Protein AF-A0A1Y3MLI5-F1 (afdb_monomer)

Secondary structure (DSSP, 8-state):
----TT--GGG--HHHHHHHHTT-TT--TTTEEEEE-TTS-EEEEEEESSPPPHHHHHHHHT-TT-SEEEEES----GGGSPTTPPPPTT--EEEEESS--SS--HHHHT--SEEE-TTBS--HHHHHHHTT-BTB--S-EE--B-TTTTTT--

Solvent-accessible surface area (backbone atoms only — not comparable to full-atom values): 8532 Å² total; per-residue (Å²): 134,76,81,57,97,80,74,62,74,68,73,52,54,44,51,61,53,48,32,52,75,71,68,40,76,87,52,51,69,84,32,48,38,66,42,58,49,99,67,40,46,44,26,34,41,37,41,33,71,49,82,52,50,33,72,54,47,48,58,58,42,64,39,66,56,27,32,35,43,38,40,31,42,20,66,36,36,62,80,27,55,56,84,89,69,68,67,32,88,51,40,46,38,42,36,47,28,49,30,49,27,54,63,77,63,71,67,67,38,70,27,63,30,32,36,33,44,31,31,22,54,47,44,70,70,54,38,52,51,61,74,68,41,97,71,53,56,34,81,42,71,43,64,44,67,42,78,70,72,68,72,77,76,124

Radius of gyration: 16.88 Å; Cα contacts (8 Å, |Δi|>4): 280; chains: 1; bounding box: 62×26×42 Å

Mean predicted aligned error: 7.71 Å

Structure (mmCIF, N/CA/C/O backbone):
data_AF-A0A1Y3MLI5-F1
#
_entry.id   AF-A0A1Y3MLI5-F1
#
loop_
_atom_site.group_PDB
_atom_site.id
_atom_site.type_symbol
_atom_site.label_atom_id
_atom_site.label_alt_id
_atom_site.label_comp_id
_atom_site.label_asym_id
_atom_site.label_entity_id
_atom_site.label_seq_id
_atom_site.pdbx_PDB_ins_code
_atom_site.Cartn_x
_atom_site.Cartn_y
_atom_site.Cartn_z
_atom_site.occupancy
_atom_site.B_iso_or_equiv
_atom_site.auth_seq_id
_atom_site.auth_comp_id
_atom_site.auth_asym_id
_atom_site.auth_atom_id
_atom_site.pdbx_PDB_model_num
ATOM 1 N N . ASN A 1 1 ? 16.234 -9.564 -12.451 1.00 46.91 1 ASN A N 1
ATOM 2 C CA . ASN A 1 1 ? 17.689 -9.487 -12.235 1.00 46.91 1 ASN A CA 1
ATOM 3 C C . ASN A 1 1 ? 18.151 -8.194 -12.883 1.00 46.91 1 ASN A C 1
ATOM 5 O O . ASN A 1 1 ? 18.187 -8.140 -14.101 1.00 46.91 1 ASN A O 1
ATOM 9 N N . CYS A 1 2 ? 18.348 -7.149 -12.079 1.00 57.22 2 CYS A N 1
ATOM 10 C CA . CYS A 1 2 ? 18.910 -5.859 -12.505 1.00 57.22 2 CYS A CA 1
ATOM 11 C C . CYS A 1 2 ? 20.445 -5.860 -12.444 1.00 57.22 2 CYS A C 1
ATOM 13 O O . CYS A 1 2 ? 21.074 -4.829 -12.652 1.00 57.22 2 CYS A O 1
ATOM 15 N N . ASP A 1 3 ? 21.048 -7.018 -12.168 1.00 46.62 3 ASP A N 1
ATOM 16 C CA . ASP A 1 3 ? 22.489 -7.212 -12.224 1.00 46.62 3 ASP A CA 1
ATOM 17 C C . ASP A 1 3 ? 22.912 -7.457 -13.678 1.00 46.62 3 ASP A C 1
ATOM 19 O O . ASP A 1 3 ? 23.238 -8.571 -14.095 1.00 46.62 3 ASP A O 1
ATOM 23 N N . GLY A 1 4 ? 22.857 -6.391 -14.477 1.00 46.59 4 GLY A N 1
ATOM 24 C CA . GLY A 1 4 ? 23.711 -6.262 -15.647 1.00 46.59 4 GLY A CA 1
ATOM 25 C C . GLY A 1 4 ? 25.140 -6.018 -15.163 1.00 46.59 4 GLY A C 1
ATOM 26 O O . GLY A 1 4 ? 25.394 -5.105 -14.383 1.00 46.59 4 GLY A O 1
ATOM 27 N N . ASN A 1 5 ? 26.080 -6.848 -15.610 1.00 47.16 5 ASN A N 1
ATOM 28 C CA . ASN A 1 5 ? 27.506 -6.808 -15.257 1.00 47.16 5 ASN A CA 1
ATOM 29 C C . ASN A 1 5 ? 28.257 -5.533 -15.727 1.00 47.16 5 ASN A C 1
ATOM 31 O O . ASN A 1 5 ? 29.484 -5.551 -15.793 1.00 47.16 5 ASN A O 1
ATOM 35 N N . ASP A 1 6 ? 27.565 -4.444 -16.077 1.00 53.44 6 ASP A N 1
ATOM 36 C CA . ASP A 1 6 ? 28.169 -3.197 -16.572 1.00 53.44 6 ASP A CA 1
ATOM 37 C C . ASP A 1 6 ? 28.094 -2.014 -15.587 1.00 53.44 6 ASP A C 1
ATOM 39 O O . ASP A 1 6 ? 28.662 -0.955 -15.851 1.00 53.44 6 ASP A O 1
ATOM 43 N N . GLY A 1 7 ? 27.456 -2.192 -14.426 1.00 46.84 7 GLY A N 1
ATOM 44 C CA . GLY A 1 7 ? 27.391 -1.160 -13.393 1.00 46.84 7 GLY A CA 1
ATOM 45 C C . GLY A 1 7 ? 26.337 -0.067 -13.610 1.00 46.84 7 GLY A C 1
ATOM 46 O O . GLY A 1 7 ? 26.270 0.845 -12.780 1.00 46.84 7 GLY A O 1
ATOM 47 N N . SER A 1 8 ? 25.466 -0.143 -14.622 1.00 48.09 8 SER A N 1
ATOM 48 C CA . SER A 1 8 ? 24.336 0.785 -14.751 1.00 48.09 8 SER A CA 1
ATOM 49 C C . SER A 1 8 ? 23.109 0.290 -13.971 1.00 48.09 8 SER A C 1
ATOM 51 O O . SER A 1 8 ? 22.161 -0.264 -14.523 1.00 48.09 8 SER A O 1
ATOM 53 N N . LYS A 1 9 ? 23.057 0.563 -12.660 1.00 51.47 9 LYS A N 1
ATOM 54 C CA . LYS A 1 9 ? 21.775 0.541 -11.917 1.00 51.47 9 LYS A C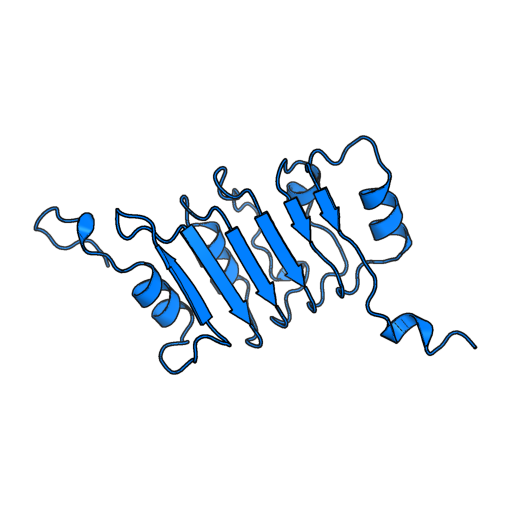A 1
ATOM 55 C C . LYS A 1 9 ? 20.753 1.565 -12.463 1.00 51.47 9 LYS A C 1
ATOM 57 O O . LYS A 1 9 ? 19.597 1.514 -12.061 1.00 51.47 9 LYS A O 1
ATOM 62 N N . SER A 1 10 ? 21.175 2.482 -13.346 1.00 52.38 10 SER A N 1
ATOM 63 C CA . SER A 1 10 ? 20.398 3.618 -13.872 1.00 52.38 10 SER A CA 1
ATOM 64 C C . SER A 1 10 ? 19.296 3.264 -14.875 1.00 52.38 10 SER A C 1
ATOM 66 O O . SER A 1 10 ? 18.444 4.109 -15.144 1.00 52.38 10 SER A O 1
ATOM 68 N N . ASP A 1 11 ? 19.294 2.042 -15.411 1.00 61.03 11 ASP A N 1
ATOM 69 C CA . ASP A 1 11 ? 18.420 1.668 -16.535 1.00 61.03 11 ASP A CA 1
ATOM 70 C C . ASP A 1 11 ? 17.303 0.690 -16.133 1.00 61.03 11 ASP A C 1
ATOM 72 O O . ASP A 1 11 ? 16.536 0.216 -16.974 1.00 61.03 11 ASP A O 1
ATOM 76 N N . CYS A 1 12 ? 17.171 0.382 -14.840 1.00 71.69 12 CYS A N 1
ATOM 77 C CA . CYS A 1 12 ? 16.093 -0.475 -14.367 1.00 71.69 12 CYS A CA 1
ATOM 78 C C . CYS A 1 12 ? 14.768 0.279 -14.323 1.00 71.69 12 CYS A C 1
ATOM 80 O O . CYS A 1 12 ? 14.518 1.088 -13.433 1.00 71.69 12 CYS A O 1
ATOM 82 N N . ASP A 1 13 ? 13.880 -0.051 -15.258 1.00 83.56 13 ASP A N 1
ATOM 83 C CA . ASP A 1 13 ? 12.489 0.370 -15.192 1.00 83.56 13 ASP A CA 1
ATOM 84 C C . ASP A 1 13 ? 11.752 -0.427 -14.103 1.00 83.56 13 ASP A C 1
ATOM 86 O O . ASP A 1 13 ? 11.147 -1.475 -14.355 1.00 83.56 13 ASP A O 1
ATOM 90 N N . PHE A 1 14 ? 11.806 0.075 -12.868 1.00 86.56 14 PHE A N 1
ATOM 91 C CA . PHE A 1 14 ? 11.126 -0.542 -11.728 1.00 86.56 14 PHE A CA 1
ATOM 92 C C . PHE A 1 14 ? 9.608 -0.629 -11.916 1.00 86.56 14 PHE A C 1
ATOM 94 O O . PHE A 1 14 ? 8.999 -1.554 -11.377 1.00 86.56 14 PHE A O 1
ATOM 101 N N . CYS A 1 15 ? 8.994 0.244 -12.725 1.00 92.38 15 CYS A N 1
ATOM 102 C CA . CYS A 1 15 ? 7.578 0.112 -13.065 1.00 92.38 15 CYS A CA 1
ATOM 103 C C . CYS A 1 15 ? 7.325 -1.118 -13.931 1.00 92.38 15 CYS A C 1
ATOM 105 O O . CYS A 1 15 ? 6.426 -1.898 -13.624 1.00 92.38 15 CYS A O 1
ATOM 107 N N . ALA A 1 16 ? 8.126 -1.326 -14.980 1.00 90.50 16 ALA A N 1
ATOM 108 C CA . ALA A 1 16 ? 7.993 -2.498 -15.844 1.00 90.50 16 ALA A CA 1
ATOM 109 C C . ALA A 1 16 ? 8.247 -3.801 -15.068 1.00 90.50 16 ALA A C 1
ATOM 111 O O . ALA A 1 16 ? 7.472 -4.749 -15.183 1.00 90.50 16 ALA A O 1
ATOM 112 N N . ILE A 1 17 ? 9.281 -3.821 -14.220 1.00 90.62 17 ILE A N 1
ATOM 113 C CA . ILE A 1 17 ? 9.607 -4.975 -13.369 1.00 90.62 17 ILE A CA 1
ATOM 114 C C . ILE A 1 17 ? 8.470 -5.263 -12.384 1.00 90.62 17 ILE A C 1
ATOM 116 O O . ILE A 1 17 ? 8.082 -6.417 -12.216 1.00 90.62 17 ILE A O 1
ATOM 120 N N . THR A 1 18 ? 7.916 -4.229 -11.746 1.00 93.31 18 THR A N 1
ATOM 121 C CA . THR A 1 18 ? 6.792 -4.382 -10.811 1.00 93.31 18 THR A CA 1
ATOM 122 C C . THR A 1 18 ? 5.551 -4.895 -11.538 1.00 93.31 18 THR A C 1
ATOM 124 O O . THR A 1 18 ? 4.909 -5.835 -11.070 1.00 93.31 18 THR A O 1
ATOM 127 N N . LYS A 1 19 ? 5.237 -4.335 -12.712 1.00 95.31 19 LYS A N 1
ATOM 128 C CA . LYS A 1 19 ? 4.096 -4.752 -13.537 1.00 95.31 19 LYS A CA 1
ATOM 129 C C . LYS A 1 19 ? 4.205 -6.226 -13.938 1.00 95.31 19 LYS A C 1
ATOM 131 O O . LYS A 1 19 ? 3.222 -6.955 -13.829 1.00 95.31 19 LYS A O 1
ATOM 136 N N . ASP A 1 20 ? 5.401 -6.678 -14.310 1.00 94.88 20 ASP A N 1
ATOM 137 C CA . ASP A 1 20 ? 5.689 -8.079 -14.632 1.00 94.88 20 ASP A CA 1
ATOM 138 C C . ASP A 1 20 ? 5.598 -9.002 -13.407 1.00 94.88 20 ASP A C 1
ATOM 140 O O . ASP A 1 20 ? 4.922 -10.032 -13.441 1.00 94.88 20 ASP A O 1
ATOM 144 N N . TYR A 1 21 ? 6.193 -8.601 -12.279 1.00 95.00 21 TYR A N 1
ATOM 145 C CA . TYR A 1 21 ? 6.140 -9.365 -11.029 1.00 95.00 21 TYR A CA 1
ATOM 146 C C . TYR A 1 21 ? 4.698 -9.621 -10.571 1.00 95.00 21 TYR A C 1
ATOM 148 O O . TYR A 1 21 ? 4.364 -10.714 -10.100 1.00 95.00 21 TYR A O 1
ATOM 156 N N . LEU A 1 22 ? 3.842 -8.609 -10.722 1.00 96.12 22 LEU A N 1
ATOM 157 C CA . LEU A 1 22 ? 2.421 -8.671 -10.392 1.00 96.12 22 LEU A CA 1
ATOM 158 C C . LEU A 1 22 ? 1.576 -9.356 -11.476 1.00 96.12 22 LEU A C 1
ATOM 160 O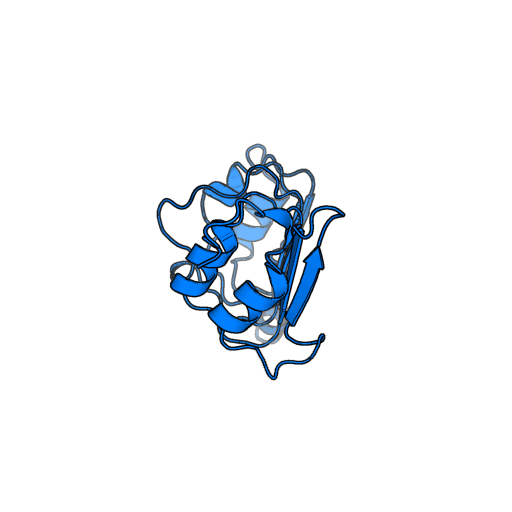 O . LEU A 1 22 ? 0.393 -9.589 -11.242 1.00 96.12 22 LEU A O 1
ATOM 164 N N . LYS A 1 23 ? 2.172 -9.727 -12.618 1.00 96.44 23 LYS A N 1
ATOM 165 C CA . LYS A 1 23 ? 1.499 -10.320 -13.785 1.00 96.44 23 LYS A CA 1
ATOM 166 C C . LYS A 1 23 ? 0.408 -9.414 -14.362 1.00 96.44 23 LYS A C 1
ATOM 168 O O . LYS A 1 23 ? -0.680 -9.871 -14.702 1.00 96.44 23 LYS A O 1
ATOM 173 N N . LEU A 1 24 ? 0.707 -8.123 -14.451 1.00 96.50 24 LEU A N 1
ATOM 174 C CA . LEU A 1 24 ? -0.202 -7.074 -14.913 1.00 96.50 24 LEU A CA 1
ATOM 175 C C . LEU A 1 24 ? 0.237 -6.486 -16.260 1.00 96.50 24 LEU A C 1
ATOM 177 O O . LEU A 1 24 ? -0.135 -5.363 -16.570 1.00 96.50 24 LEU A O 1
ATOM 181 N N . ASN A 1 25 ? 1.042 -7.189 -17.064 1.00 92.94 25 ASN A N 1
ATOM 182 C CA . ASN A 1 25 ? 1.628 -6.642 -18.298 1.00 92.94 25 ASN A CA 1
ATOM 183 C C . ASN A 1 25 ? 0.566 -6.133 -19.293 1.00 92.94 25 ASN A C 1
ATOM 185 O O . ASN A 1 25 ? 0.775 -5.087 -19.904 1.00 92.94 25 ASN A O 1
ATOM 189 N N . ASP A 1 26 ? -0.588 -6.803 -19.361 1.00 94.38 26 ASP A N 1
ATOM 190 C CA . ASP A 1 26 ? -1.720 -6.438 -20.228 1.00 94.38 26 ASP A CA 1
ATOM 191 C C . ASP A 1 26 ? -2.698 -5.439 -19.579 1.00 94.38 26 ASP A C 1
ATOM 193 O O . ASP A 1 26 ? -3.698 -5.051 -20.183 1.00 94.38 26 ASP A O 1
ATOM 197 N N . ALA A 1 27 ? -2.439 -5.024 -18.335 1.00 95.31 27 ALA A N 1
ATOM 198 C CA . ALA A 1 27 ? -3.314 -4.126 -17.595 1.00 95.31 27 ALA A CA 1
ATOM 199 C C . ALA A 1 27 ? -3.194 -2.674 -18.087 1.00 95.31 27 ALA A C 1
ATOM 201 O O . ALA A 1 27 ? -2.087 -2.173 -18.329 1.00 95.31 27 ALA A O 1
ATOM 202 N N . GLY A 1 28 ? -4.335 -1.987 -18.181 1.00 96.25 28 GLY A N 1
ATOM 203 C CA . GLY A 1 28 ? -4.406 -0.550 -18.442 1.00 96.25 28 GLY A CA 1
ATOM 204 C C . GLY A 1 28 ? -3.960 0.299 -17.248 1.00 96.25 28 GLY A C 1
ATOM 205 O O . GLY A 1 28 ? -3.715 -0.209 -16.150 1.00 96.25 28 GLY A O 1
ATOM 206 N N . GLU A 1 29 ? -3.854 1.612 -17.465 1.00 94.25 29 GLU A N 1
ATOM 207 C CA . GLU A 1 29 ? -3.482 2.584 -16.421 1.00 94.25 29 GLU A CA 1
ATOM 208 C C . GLU A 1 29 ? -4.525 2.696 -15.297 1.00 94.25 29 GLU A C 1
ATOM 210 O O . GLU A 1 29 ? -4.204 3.115 -14.188 1.00 94.25 29 GLU A O 1
ATOM 215 N N . ASP A 1 30 ? -5.767 2.293 -15.565 1.00 95.44 30 ASP A N 1
ATOM 216 C CA . ASP A 1 30 ? -6.862 2.219 -14.597 1.00 95.44 30 ASP A CA 1
ATOM 217 C C . ASP A 1 30 ? -6.686 1.093 -13.567 1.00 95.44 30 ASP A C 1
ATOM 219 O O . ASP A 1 30 ? -7.259 1.172 -12.478 1.00 95.44 30 ASP A O 1
ATOM 223 N N . ILE A 1 31 ? -5.889 0.072 -13.901 1.00 97.69 31 ILE A N 1
ATOM 224 C CA . ILE A 1 31 ? -5.559 -1.075 -13.044 1.00 97.69 31 ILE A CA 1
ATOM 225 C C . ILE A 1 31 ? -4.165 -0.924 -12.438 1.00 97.69 31 ILE A C 1
ATOM 227 O O . ILE A 1 31 ? -3.979 -1.219 -11.260 1.00 97.69 31 ILE A O 1
ATOM 231 N N . PHE A 1 32 ? -3.176 -0.508 -13.232 1.00 98.31 32 PHE A N 1
ATOM 232 C CA . PHE A 1 32 ? -1.790 -0.360 -12.797 1.00 98.31 32 PHE A CA 1
ATOM 233 C C . PHE A 1 32 ? -1.239 0.980 -13.266 1.00 98.31 32 PHE A C 1
ATOM 235 O O . PHE A 1 32 ? -1.002 1.180 -14.460 1.00 98.31 32 PHE A O 1
ATOM 242 N N . LYS A 1 33 ? -0.948 1.861 -12.312 1.00 98.31 33 LYS A N 1
ATOM 243 C CA . LYS A 1 33 ? -0.246 3.117 -12.561 1.00 98.31 33 LYS A CA 1
ATOM 244 C C . LYS A 1 33 ? 1.005 3.174 -11.701 1.00 98.31 33 LYS A C 1
ATOM 246 O O . LYS A 1 33 ? 0.967 2.845 -10.520 1.00 98.31 33 LYS A O 1
ATOM 251 N N . CYS A 1 34 ? 2.111 3.589 -12.297 1.00 96.88 34 CYS A N 1
ATOM 252 C CA . CYS A 1 34 ? 3.395 3.660 -11.626 1.00 96.88 34 CYS A CA 1
ATOM 253 C C . CYS A 1 34 ? 4.142 4.909 -12.084 1.00 96.88 34 CYS A C 1
ATOM 255 O O . CYS A 1 34 ? 4.283 5.126 -13.287 1.00 96.88 34 CYS A O 1
ATOM 257 N N . GLU A 1 35 ? 4.598 5.711 -11.127 1.00 96.00 35 GLU A N 1
ATOM 258 C CA . GLU A 1 35 ? 5.378 6.923 -11.372 1.00 96.00 35 GLU A CA 1
ATOM 259 C C . GLU A 1 35 ? 6.819 6.710 -10.910 1.00 96.00 35 GLU A C 1
ATOM 261 O O . GLU A 1 35 ? 7.093 5.993 -9.938 1.00 96.00 35 GLU A O 1
ATOM 266 N N . LYS A 1 36 ? 7.741 7.349 -11.628 1.00 92.06 36 LYS A N 1
ATOM 267 C CA . LYS A 1 36 ? 9.179 7.288 -11.375 1.00 92.06 36 LYS A CA 1
ATOM 268 C C . LYS A 1 36 ? 9.725 8.681 -11.112 1.00 92.06 36 LYS A C 1
ATOM 270 O O . LYS A 1 36 ? 9.249 9.655 -11.693 1.00 92.06 36 LYS A O 1
ATOM 275 N N . ASP A 1 37 ? 10.764 8.764 -10.293 1.00 88.69 37 ASP A N 1
ATOM 276 C CA . ASP A 1 37 ? 11.559 9.982 -10.182 1.00 88.69 37 ASP A CA 1
ATOM 277 C C . ASP A 1 37 ? 12.528 10.149 -11.371 1.00 88.69 37 ASP A C 1
ATOM 279 O O . ASP A 1 37 ? 12.590 9.335 -12.298 1.00 88.69 37 ASP A O 1
ATOM 283 N N . SER A 1 38 ? 13.330 11.216 -11.337 1.00 85.56 38 SER A N 1
ATOM 284 C CA . SER A 1 38 ? 14.341 11.505 -12.363 1.00 85.56 38 SER A CA 1
ATOM 285 C C . SER A 1 38 ? 15.464 10.464 -12.458 1.00 85.56 38 SER A C 1
ATOM 287 O O . SER A 1 38 ? 16.263 10.523 -13.393 1.00 85.56 38 SER A O 1
ATOM 289 N N . THR A 1 39 ? 15.536 9.517 -11.519 1.00 83.38 39 THR A N 1
ATOM 290 C CA . THR A 1 39 ? 16.501 8.411 -11.490 1.00 83.38 39 THR A CA 1
ATOM 291 C C . THR A 1 39 ? 15.899 7.083 -11.959 1.00 83.38 39 THR A C 1
ATOM 293 O O . THR A 1 39 ? 16.544 6.047 -11.815 1.00 83.38 39 THR A O 1
ATOM 296 N N . ASN A 1 40 ? 14.685 7.100 -12.530 1.00 81.38 40 ASN A N 1
ATOM 297 C CA . ASN A 1 40 ? 13.891 5.916 -12.890 1.00 81.38 40 ASN A CA 1
ATOM 298 C C . ASN A 1 40 ? 13.493 5.032 -11.696 1.00 81.38 40 ASN A C 1
ATOM 300 O O . ASN A 1 40 ? 13.043 3.897 -11.880 1.00 81.38 40 ASN A O 1
ATOM 304 N N . THR A 1 41 ? 13.601 5.547 -10.474 1.00 86.00 41 THR A N 1
ATOM 305 C CA . THR A 1 41 ? 13.187 4.818 -9.279 1.00 86.00 41 THR A CA 1
ATOM 306 C C . THR A 1 41 ? 11.682 4.967 -9.096 1.00 86.00 41 THR A C 1
ATOM 308 O O . THR A 1 41 ? 11.157 6.073 -9.177 1.00 86.00 41 THR A O 1
ATOM 311 N N . MET A 1 42 ? 10.974 3.861 -8.851 1.00 92.19 42 MET A N 1
ATOM 312 C CA . MET A 1 42 ? 9.533 3.893 -8.586 1.00 92.19 42 MET A CA 1
ATOM 313 C C . MET A 1 42 ? 9.249 4.608 -7.260 1.00 92.19 42 MET A C 1
ATOM 315 O O . MET A 1 42 ? 9.673 4.141 -6.201 1.00 92.19 42 MET A O 1
ATOM 319 N N . THR A 1 43 ? 8.497 5.705 -7.327 1.00 94.75 43 THR A N 1
ATOM 320 C CA . THR A 1 43 ? 8.110 6.514 -6.160 1.00 94.75 43 THR A CA 1
ATOM 321 C C . THR A 1 43 ? 6.625 6.427 -5.859 1.00 94.75 43 THR A C 1
ATOM 323 O O . THR A 1 43 ? 6.237 6.505 -4.696 1.00 94.75 43 THR A O 1
ATOM 326 N N . GLU A 1 44 ? 5.787 6.212 -6.875 1.00 97.12 44 GLU A N 1
ATOM 327 C CA . GLU A 1 44 ? 4.348 6.055 -6.676 1.00 97.12 44 GLU A CA 1
ATOM 328 C C . GLU A 1 44 ? 3.833 4.802 -7.365 1.00 97.12 44 GLU A C 1
ATOM 330 O O . GLU A 1 44 ? 4.207 4.499 -8.499 1.00 97.12 44 GLU A O 1
ATOM 335 N N . LEU A 1 45 ? 2.936 4.094 -6.685 1.00 97.94 45 LEU A N 1
ATOM 336 C CA . LEU A 1 45 ? 2.292 2.905 -7.217 1.00 97.94 45 LEU A CA 1
ATOM 337 C C . LEU A 1 45 ? 0.802 2.930 -6.888 1.00 97.94 45 LEU A C 1
ATOM 339 O O . LEU A 1 45 ? 0.404 3.079 -5.734 1.00 97.94 45 LEU A O 1
ATOM 343 N N . THR A 1 46 ? -0.021 2.756 -7.916 1.00 98.50 46 THR A N 1
ATOM 344 C CA . THR A 1 46 ? -1.459 2.523 -7.798 1.00 98.50 46 THR A CA 1
ATOM 345 C C . THR A 1 46 ? -1.802 1.177 -8.411 1.00 98.50 46 THR A C 1
ATOM 347 O O . THR A 1 46 ? -1.439 0.900 -9.556 1.00 98.50 46 THR A O 1
ATOM 350 N N . ILE A 1 47 ? -2.527 0.360 -7.653 1.00 98.56 47 ILE A N 1
ATOM 351 C CA . ILE A 1 47 ? -3.085 -0.907 -8.115 1.00 98.56 47 ILE A CA 1
ATOM 352 C C . ILE A 1 47 ? -4.583 -0.899 -7.815 1.00 98.56 47 ILE A C 1
ATOM 354 O O . ILE A 1 47 ? -4.995 -0.577 -6.702 1.00 98.56 47 ILE A O 1
ATOM 358 N N . ASN A 1 48 ? -5.402 -1.263 -8.797 1.00 98.44 48 ASN A N 1
ATOM 359 C CA . ASN A 1 48 ? -6.853 -1.228 -8.682 1.00 98.44 48 ASN A CA 1
ATOM 360 C C . ASN A 1 48 ? -7.503 -2.488 -9.263 1.00 98.44 48 ASN A C 1
ATOM 362 O O . ASN A 1 48 ? -7.176 -2.911 -10.369 1.00 98.44 48 ASN A O 1
ATOM 366 N N . GLY A 1 49 ? -8.443 -3.075 -8.524 1.00 97.19 49 GLY A N 1
ATOM 367 C CA . GLY A 1 49 ? -9.359 -4.092 -9.049 1.00 97.19 49 GLY A CA 1
ATOM 368 C C . GLY A 1 49 ? -8.739 -5.466 -9.302 1.00 97.19 49 GLY A C 1
ATOM 369 O O . GLY A 1 49 ? -9.342 -6.286 -9.991 1.00 97.19 49 GLY A O 1
ATOM 370 N N . VAL A 1 50 ? -7.547 -5.730 -8.762 1.00 96.62 50 VAL A N 1
ATOM 371 C CA . VAL A 1 50 ? -6.878 -7.037 -8.858 1.00 96.62 50 VAL A CA 1
ATOM 372 C C . VAL A 1 50 ? -6.632 -7.623 -7.469 1.00 96.62 50 VAL A C 1
ATOM 374 O O . VAL A 1 50 ? -6.137 -6.899 -6.603 1.00 96.62 50 VAL A O 1
ATOM 377 N N . PRO A 1 51 ? -6.938 -8.911 -7.221 1.00 96.75 51 PRO A N 1
ATOM 378 C CA . PRO A 1 51 ? -6.665 -9.525 -5.927 1.00 96.75 51 PRO A CA 1
ATOM 379 C C . PRO A 1 51 ? -5.165 -9.529 -5.629 1.00 96.75 51 PRO A C 1
ATOM 381 O O . PRO A 1 51 ? -4.374 -10.075 -6.403 1.00 96.75 51 PRO A O 1
ATOM 384 N N . LEU A 1 52 ? -4.774 -8.940 -4.501 1.00 96.88 52 LEU A N 1
ATOM 385 C CA . LEU A 1 52 ? -3.393 -8.959 -4.030 1.00 96.88 52 LEU A CA 1
ATOM 386 C C . LEU A 1 52 ? -3.233 -9.992 -2.921 1.00 96.88 52 LEU A C 1
ATOM 388 O O . LEU A 1 52 ? -3.983 -10.028 -1.948 1.00 96.88 52 LEU A O 1
ATOM 392 N N . ILE A 1 53 ? -2.210 -10.826 -3.067 1.00 95.19 53 ILE A N 1
ATOM 393 C CA . ILE A 1 53 ? -1.816 -11.809 -2.060 1.00 95.19 53 ILE A CA 1
ATOM 394 C C . ILE A 1 53 ? -0.617 -11.306 -1.258 1.00 95.19 53 ILE A C 1
ATOM 396 O O . ILE A 1 53 ? 0.091 -10.385 -1.670 1.00 95.19 53 ILE A O 1
ATOM 400 N N . LYS A 1 54 ? -0.327 -11.980 -0.142 1.00 94.50 54 LYS A N 1
ATOM 401 C CA . LYS A 1 54 ? 0.786 -11.639 0.754 1.00 94.50 54 LYS A CA 1
ATOM 402 C C . LYS A 1 54 ? 2.110 -11.401 0.038 1.00 94.50 54 LYS A C 1
ATOM 404 O O . LYS A 1 54 ? 2.759 -10.389 0.263 1.00 94.50 54 LYS A O 1
ATOM 409 N N . ARG A 1 55 ? 2.466 -12.273 -0.904 1.00 94.25 55 ARG A N 1
ATOM 410 C CA . ARG A 1 55 ? 3.697 -12.134 -1.688 1.00 94.25 55 ARG A CA 1
ATOM 411 C C . ARG A 1 55 ? 3.728 -10.867 -2.562 1.00 94.25 55 ARG A C 1
ATOM 413 O O . ARG A 1 55 ? 4.802 -10.320 -2.794 1.00 94.25 55 ARG A O 1
ATOM 420 N N . ASN A 1 56 ? 2.581 -10.380 -3.046 1.00 95.69 56 ASN A N 1
ATOM 421 C CA . ASN A 1 56 ? 2.540 -9.097 -3.752 1.00 95.69 56 ASN A CA 1
ATOM 422 C C . ASN A 1 56 ? 2.863 -7.949 -2.796 1.00 95.69 56 ASN A C 1
ATOM 424 O O . ASN A 1 56 ? 3.694 -7.107 -3.124 1.00 95.69 56 ASN A O 1
ATOM 428 N N . LEU A 1 57 ? 2.256 -7.947 -1.606 1.00 93.12 57 LEU A N 1
ATOM 429 C CA . LEU A 1 57 ? 2.515 -6.926 -0.594 1.00 93.12 57 LEU A CA 1
ATOM 430 C C . LEU A 1 57 ? 3.955 -6.984 -0.066 1.00 93.12 57 LEU A C 1
ATOM 432 O O . LEU A 1 57 ? 4.564 -5.937 0.100 1.00 93.12 57 LEU A O 1
ATOM 436 N N . GLU A 1 58 ? 4.541 -8.172 0.114 1.00 91.62 58 GLU A N 1
ATOM 437 C CA . GLU A 1 58 ? 5.969 -8.327 0.448 1.00 91.62 58 GLU A CA 1
ATOM 438 C C . GLU A 1 58 ? 6.866 -7.619 -0.567 1.00 91.62 58 GLU A C 1
ATOM 440 O O . GLU A 1 58 ? 7.772 -6.882 -0.186 1.00 91.62 58 GLU A O 1
ATOM 445 N N . TYR A 1 59 ? 6.593 -7.807 -1.859 1.00 92.69 59 TYR A N 1
ATOM 446 C CA . TYR A 1 59 ? 7.352 -7.151 -2.915 1.00 92.69 59 TYR A CA 1
ATOM 447 C C . TYR A 1 59 ? 7.158 -5.633 -2.913 1.00 92.69 59 TYR A C 1
ATOM 449 O O . TYR A 1 59 ? 8.138 -4.897 -3.014 1.00 92.69 59 TYR A O 1
ATOM 457 N N . ILE A 1 60 ? 5.910 -5.167 -2.800 1.00 93.19 60 ILE A N 1
ATOM 458 C CA . ILE A 1 60 ? 5.564 -3.740 -2.835 1.00 93.19 60 ILE A CA 1
ATOM 459 C C . ILE A 1 60 ? 6.163 -3.008 -1.628 1.00 93.19 60 ILE A C 1
ATOM 461 O O . ILE A 1 60 ? 6.782 -1.962 -1.789 1.00 93.19 60 ILE A O 1
ATOM 465 N N . PHE A 1 61 ? 6.048 -3.566 -0.423 1.00 89.06 61 PHE A N 1
ATOM 466 C CA . PHE A 1 61 ? 6.586 -2.938 0.785 1.00 89.06 61 PHE A CA 1
ATOM 467 C C . PHE A 1 61 ? 8.112 -3.019 0.893 1.00 89.06 61 PHE A C 1
ATOM 469 O O . PHE A 1 61 ? 8.703 -2.238 1.631 1.00 89.06 61 PHE A O 1
ATOM 476 N N . ALA A 1 62 ? 8.769 -3.897 0.129 1.00 89.00 62 ALA A N 1
ATOM 477 C CA . ALA A 1 62 ? 10.229 -3.918 0.026 1.00 89.00 62 ALA A CA 1
ATOM 478 C C . ALA A 1 62 ? 10.804 -2.765 -0.825 1.00 89.00 62 ALA A C 1
ATOM 480 O O . ALA A 1 62 ? 12.024 -2.599 -0.884 1.00 89.00 62 ALA A O 1
ATOM 481 N N . GLN A 1 63 ? 9.962 -1.969 -1.492 1.00 89.00 63 GLN A N 1
ATOM 482 C CA . GLN A 1 63 ? 10.405 -0.862 -2.338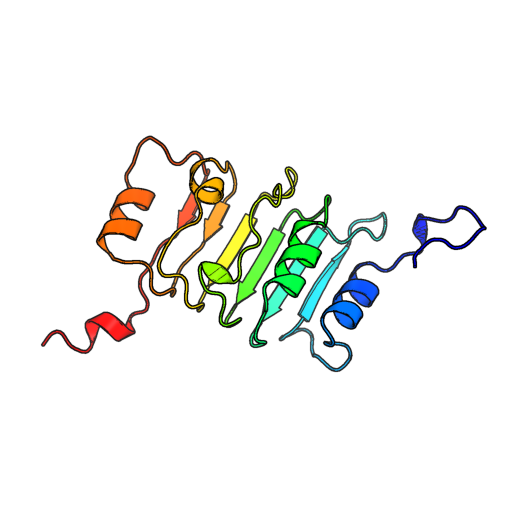 1.00 89.00 63 GLN A CA 1
ATOM 483 C C . GLN A 1 63 ? 10.754 0.355 -1.477 1.00 89.00 63 GLN A C 1
ATOM 485 O O . GLN A 1 63 ? 9.886 1.096 -1.022 1.00 89.00 63 GLN A O 1
ATOM 490 N N . SER A 1 64 ? 12.050 0.579 -1.262 1.00 86.75 64 SER A N 1
ATOM 491 C CA . SER A 1 64 ? 12.563 1.577 -0.312 1.00 86.75 64 SER A CA 1
ATOM 492 C C . SER A 1 64 ? 12.316 3.037 -0.700 1.00 86.75 64 SER A C 1
ATOM 494 O O . SER A 1 64 ? 12.542 3.927 0.116 1.00 86.75 64 SER A O 1
ATOM 496 N N . ALA A 1 65 ? 11.911 3.301 -1.941 1.00 91.31 65 ALA A N 1
ATOM 497 C CA . ALA A 1 65 ? 11.726 4.647 -2.477 1.00 91.31 65 ALA A CA 1
ATOM 498 C C . ALA A 1 65 ? 10.254 5.041 -2.671 1.00 91.31 65 ALA A C 1
ATOM 500 O O . ALA A 1 65 ? 9.992 6.167 -3.086 1.00 91.31 65 ALA A O 1
ATOM 501 N N . LEU A 1 66 ? 9.302 4.147 -2.369 1.00 93.56 66 LEU A N 1
ATOM 502 C CA . LEU A 1 66 ? 7.882 4.476 -2.467 1.00 93.56 66 LEU A CA 1
ATOM 503 C C . LEU A 1 66 ? 7.525 5.589 -1.482 1.00 93.56 66 LEU A C 1
ATOM 505 O O . LEU A 1 66 ? 7.653 5.419 -0.273 1.00 93.56 66 LEU A O 1
ATOM 509 N N . THR A 1 67 ? 7.022 6.697 -2.012 1.00 95.12 67 THR A N 1
ATOM 510 C CA . THR A 1 67 ? 6.476 7.823 -1.251 1.00 95.12 67 THR A CA 1
ATOM 511 C C . THR A 1 67 ? 4.955 7.761 -1.183 1.00 95.12 67 THR A C 1
ATOM 513 O O . THR A 1 67 ? 4.372 8.152 -0.171 1.00 95.12 67 THR A O 1
ATOM 516 N N . LYS A 1 68 ? 4.310 7.196 -2.213 1.00 96.31 68 LYS A N 1
ATOM 517 C CA . LYS A 1 68 ? 2.853 7.071 -2.305 1.00 96.31 68 LYS A CA 1
ATOM 518 C C . LYS A 1 68 ? 2.425 5.684 -2.775 1.00 96.31 68 LYS A C 1
ATOM 520 O O . LYS A 1 68 ? 2.861 5.202 -3.822 1.00 96.31 68 LYS A O 1
ATOM 525 N N . LEU A 1 69 ? 1.526 5.057 -2.021 1.00 96.62 69 LEU A N 1
ATOM 526 C CA . LEU A 1 69 ? 0.955 3.755 -2.357 1.00 96.62 69 LEU A CA 1
ATOM 527 C C . LEU A 1 69 ? -0.571 3.805 -2.288 1.00 96.62 69 LEU A C 1
ATOM 529 O O . LEU A 1 69 ? -1.141 4.152 -1.254 1.00 96.62 69 LEU A O 1
ATOM 533 N N . ILE A 1 70 ? -1.228 3.423 -3.382 1.00 97.94 70 ILE A N 1
ATOM 534 C CA . ILE A 1 70 ? -2.687 3.381 -3.496 1.00 97.94 70 ILE A CA 1
ATOM 535 C C . ILE A 1 70 ? -3.125 1.974 -3.915 1.00 97.94 70 ILE A C 1
ATOM 537 O O . ILE A 1 70 ? -2.790 1.504 -5.000 1.00 97.94 70 ILE A O 1
ATOM 541 N N . LEU A 1 71 ? -3.902 1.311 -3.065 1.00 97.94 71 LEU A N 1
ATOM 542 C CA . LEU A 1 71 ? -4.434 -0.032 -3.275 1.00 97.94 71 LEU A CA 1
ATOM 543 C C . LEU A 1 71 ? -5.961 0.025 -3.177 1.00 97.94 71 LEU A C 1
ATOM 545 O O . LEU A 1 71 ? -6.513 0.254 -2.099 1.00 97.94 71 LEU A O 1
ATOM 549 N N . ILE A 1 72 ? -6.655 -0.155 -4.298 1.00 98.19 72 ILE A N 1
ATOM 550 C CA . ILE A 1 72 ? -8.112 -0.006 -4.393 1.00 98.19 72 ILE A CA 1
ATOM 551 C C . ILE A 1 72 ? -8.729 -1.319 -4.868 1.00 98.19 72 ILE A C 1
ATOM 553 O O . ILE A 1 72 ? -8.281 -1.889 -5.858 1.00 98.19 72 ILE A O 1
ATOM 557 N N . ASN A 1 73 ? -9.790 -1.802 -4.214 1.00 97.56 73 ASN A N 1
ATOM 558 C CA . ASN A 1 73 ? -10.508 -3.007 -4.661 1.00 97.56 73 ASN A CA 1
ATOM 559 C C . ASN A 1 73 ? -9.582 -4.230 -4.851 1.00 97.56 73 ASN A C 1
ATOM 561 O O . ASN A 1 73 ? -9.692 -4.946 -5.845 1.00 97.56 73 ASN A O 1
ATOM 565 N N . ASN A 1 74 ? -8.637 -4.456 -3.934 1.00 98.19 74 ASN A N 1
ATOM 566 C CA . ASN A 1 74 ? -7.609 -5.495 -4.078 1.00 98.19 74 ASN A CA 1
ATOM 567 C C . ASN A 1 74 ? -7.830 -6.729 -3.194 1.00 98.19 74 ASN A C 1
ATOM 569 O O . ASN A 1 74 ? -6.943 -7.573 -3.081 1.00 98.19 74 ASN A O 1
ATOM 573 N N 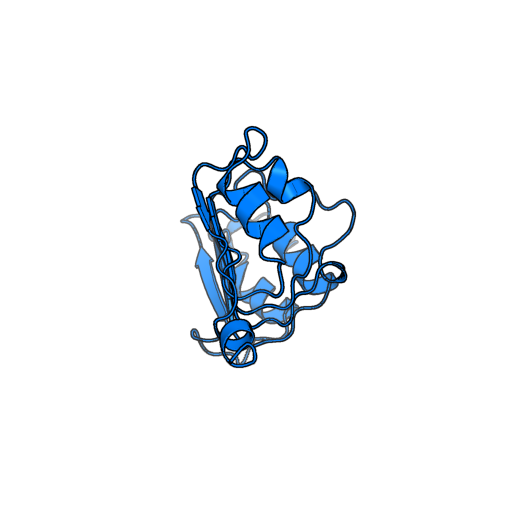. GLU A 1 75 ? -9.001 -6.835 -2.562 1.00 96.69 75 GLU A N 1
ATOM 574 C CA . GLU A 1 75 ? -9.359 -7.927 -1.648 1.00 96.69 75 GLU A CA 1
ATOM 575 C C . GLU A 1 75 ? -8.382 -8.128 -0.475 1.00 96.6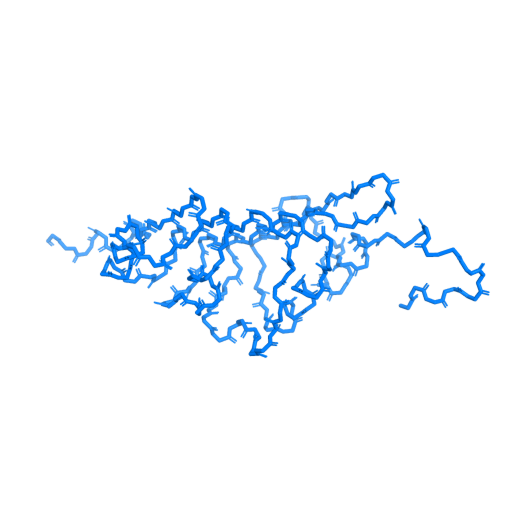9 75 GLU A C 1
ATOM 577 O O . GLU A 1 75 ? -8.289 -9.220 0.085 1.00 96.69 75 GLU A O 1
ATOM 582 N N . ILE A 1 76 ? -7.662 -7.076 -0.081 1.00 95.44 76 ILE A N 1
ATOM 583 C CA . ILE A 1 76 ? -6.683 -7.129 1.005 1.00 95.44 76 ILE A CA 1
ATOM 584 C C . ILE A 1 76 ? -7.413 -7.352 2.331 1.00 95.44 76 ILE A C 1
ATOM 586 O O . ILE A 1 76 ? -8.360 -6.636 2.653 1.00 95.44 76 ILE A O 1
ATOM 590 N N . THR A 1 77 ? -6.936 -8.330 3.095 1.00 93.75 77 THR A N 1
ATOM 591 C CA . THR A 1 77 ? -7.354 -8.640 4.468 1.00 93.75 77 THR A CA 1
ATOM 592 C C . THR A 1 77 ? -6.173 -8.442 5.414 1.00 93.75 77 THR A C 1
ATOM 594 O O . THR A 1 77 ? -5.038 -8.243 4.970 1.00 93.75 77 THR A O 1
ATOM 597 N N . ASP A 1 78 ? -6.418 -8.553 6.716 1.00 89.94 78 ASP A N 1
ATOM 598 C CA . ASP A 1 78 ? -5.378 -8.429 7.740 1.00 89.94 78 ASP A CA 1
ATOM 599 C C . ASP A 1 78 ? -4.250 -9.468 7.533 1.00 89.94 78 ASP A C 1
ATOM 601 O O . ASP A 1 78 ? -3.070 -9.154 7.691 1.00 89.94 78 ASP A O 1
ATOM 605 N N . GLU A 1 79 ? -4.592 -10.676 7.064 1.00 90.25 79 GLU A N 1
ATOM 606 C CA . GLU A 1 79 ? -3.645 -11.765 6.764 1.00 90.25 79 GLU A CA 1
ATOM 607 C C . GLU A 1 79 ? -2.831 -11.549 5.479 1.00 90.25 79 GLU A C 1
ATOM 609 O O . GLU A 1 79 ? -1.787 -12.181 5.276 1.00 90.25 79 GLU A O 1
ATOM 614 N N . THR A 1 80 ? -3.293 -10.662 4.593 1.00 91.88 80 THR A N 1
ATOM 615 C CA . THR A 1 80 ? -2.554 -10.317 3.376 1.00 91.88 80 THR A CA 1
ATOM 616 C C . THR A 1 80 ? -1.277 -9.555 3.733 1.00 91.88 80 THR A C 1
ATOM 618 O O . T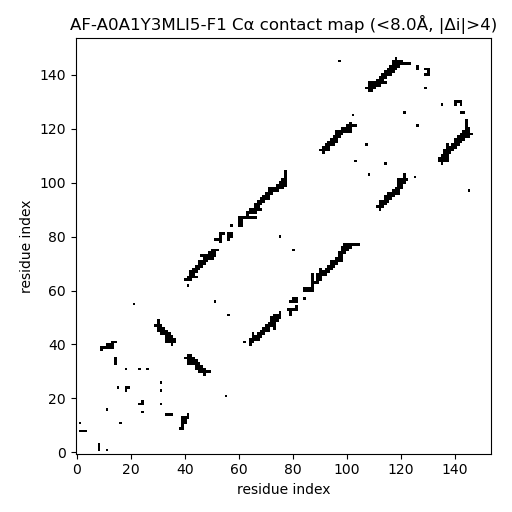HR A 1 80 ? -0.289 -9.647 3.006 1.00 91.88 80 THR A O 1
ATOM 621 N N . PHE A 1 81 ? -1.240 -8.824 4.850 1.00 87.81 81 PHE A N 1
ATOM 622 C CA . PHE A 1 81 ? -0.028 -8.114 5.239 1.00 87.81 81 PHE A CA 1
ATOM 623 C C . PHE A 1 81 ? 1.068 -9.074 5.711 1.00 87.81 81 PHE A C 1
ATOM 625 O O . PHE A 1 81 ? 0.838 -9.963 6.535 1.00 87.81 81 PHE A O 1
ATOM 632 N N . PRO A 1 82 ? 2.305 -8.894 5.233 1.00 81.81 82 PRO A N 1
ATOM 633 C CA . PRO A 1 82 ? 3.398 -9.729 5.680 1.00 81.81 82 PRO A CA 1
ATOM 634 C C . PRO A 1 82 ? 3.857 -9.394 7.099 1.00 81.81 82 PRO A C 1
ATOM 636 O O . PRO A 1 82 ? 4.086 -8.244 7.467 1.00 81.81 82 PRO A O 1
ATOM 639 N N . SER A 1 83 ? 4.047 -10.444 7.895 1.00 79.25 83 SER A N 1
ATOM 640 C CA . SER A 1 83 ? 4.602 -10.368 9.243 1.00 79.25 83 SER A CA 1
ATOM 641 C C . SER A 1 83 ? 6.058 -9.899 9.210 1.00 79.25 83 SER A C 1
ATOM 643 O O . SER A 1 83 ? 6.878 -10.510 8.525 1.00 79.25 83 SER A O 1
ATOM 645 N N . GLY A 1 84 ? 6.397 -8.874 9.995 1.00 69.56 84 GLY A N 1
ATOM 646 C CA . GLY A 1 84 ? 7.784 -8.431 10.184 1.00 69.56 84 GLY A CA 1
ATOM 647 C C . GLY A 1 84 ? 8.379 -7.624 9.026 1.00 69.56 84 GLY A C 1
ATOM 648 O O . GLY A 1 84 ? 9.582 -7.369 9.031 1.00 69.56 84 GLY A O 1
ATOM 649 N N . VAL A 1 85 ? 7.574 -7.205 8.045 1.00 68.00 85 VAL A N 1
ATOM 650 C CA . VAL A 1 85 ? 8.047 -6.276 7.013 1.00 68.00 85 VAL A CA 1
ATOM 651 C C . VAL A 1 85 ? 8.178 -4.879 7.604 1.00 68.00 85 VAL A C 1
ATOM 653 O O . VAL A 1 85 ? 7.261 -4.358 8.236 1.00 68.00 85 VAL A O 1
ATOM 656 N N . THR A 1 86 ? 9.358 -4.291 7.410 1.00 66.75 86 THR A N 1
ATOM 657 C CA . THR A 1 86 ? 9.616 -2.894 7.756 1.00 66.75 86 THR A CA 1
ATOM 658 C C . THR A 1 86 ? 9.105 -2.037 6.611 1.00 66.75 86 THR A C 1
ATOM 660 O O . THR A 1 86 ? 9.513 -2.227 5.468 1.00 66.75 86 THR A O 1
ATOM 663 N N . PHE A 1 87 ? 8.183 -1.133 6.917 1.00 71.00 87 PHE A N 1
ATOM 664 C CA . PHE A 1 87 ? 7.587 -0.251 5.923 1.00 71.00 87 PHE A CA 1
ATOM 665 C C . PHE A 1 87 ? 8.631 0.714 5.357 1.00 71.00 87 PHE A C 1
ATOM 667 O O . PHE A 1 87 ? 9.571 1.073 6.077 1.00 71.00 87 PHE A O 1
ATOM 674 N N . PRO A 1 88 ? 8.475 1.162 4.098 1.00 74.19 88 PRO A N 1
ATOM 675 C CA . PRO A 1 88 ? 9.351 2.182 3.549 1.00 74.19 88 PRO A CA 1
ATOM 676 C C . PRO A 1 88 ? 9.265 3.428 4.431 1.00 74.19 88 PRO A C 1
ATOM 678 O O . PRO A 1 88 ? 8.202 4.027 4.573 1.00 74.19 88 PRO A O 1
ATOM 681 N N . THR A 1 89 ? 10.385 3.836 5.027 1.00 80.31 89 THR A N 1
ATOM 682 C CA . THR A 1 89 ? 10.458 5.069 5.833 1.00 80.31 89 THR A CA 1
ATOM 683 C C . THR A 1 89 ? 10.211 6.324 4.995 1.00 80.31 89 THR A C 1
ATOM 685 O O . THR A 1 89 ? 10.039 7.408 5.536 1.00 80.31 89 THR A O 1
ATOM 688 N N . THR A 1 90 ? 10.251 6.176 3.672 1.00 88.38 90 THR A N 1
ATOM 689 C CA . THR A 1 90 ? 9.984 7.196 2.659 1.00 88.38 90 THR A CA 1
ATOM 690 C C . THR A 1 90 ? 8.501 7.338 2.330 1.00 88.38 90 THR A C 1
ATOM 692 O O . THR A 1 90 ? 8.122 8.363 1.766 1.00 88.38 90 THR A O 1
ATOM 695 N N . LEU A 1 91 ? 7.664 6.355 2.690 1.00 90.12 91 LEU A N 1
ATOM 696 C CA . LEU A 1 91 ? 6.231 6.408 2.435 1.00 90.12 91 LEU A CA 1
ATOM 697 C C . LEU A 1 91 ? 5.633 7.535 3.272 1.00 90.12 91 LEU A C 1
ATOM 699 O O . LEU A 1 91 ? 5.796 7.549 4.492 1.00 90.12 91 LEU A O 1
ATOM 703 N N . SER A 1 92 ? 4.948 8.467 2.617 1.00 91.25 92 SER A N 1
ATOM 704 C CA . SER A 1 92 ? 4.248 9.588 3.247 1.00 91.25 92 SER A CA 1
ATOM 705 C C . SER A 1 92 ? 2.733 9.484 3.083 1.00 91.25 92 SER A C 1
ATOM 707 O O . SER A 1 92 ? 1.999 9.998 3.924 1.00 91.25 92 SER A O 1
ATOM 709 N N . GLU A 1 93 ? 2.258 8.780 2.051 1.00 92.94 93 GLU A N 1
ATOM 710 C CA . GLU A 1 93 ? 0.834 8.570 1.792 1.00 92.94 93 GLU A CA 1
ATOM 711 C C . GLU A 1 93 ? 0.528 7.097 1.494 1.00 92.94 93 GLU A C 1
ATOM 713 O O . GLU A 1 93 ? 1.079 6.491 0.569 1.00 92.94 93 GLU A O 1
ATOM 718 N N . LEU A 1 94 ? -0.403 6.535 2.264 1.00 92.75 94 LEU A N 1
ATOM 719 C CA . LEU A 1 94 ? -0.927 5.190 2.084 1.00 92.75 94 LEU A CA 1
ATOM 720 C C . LEU A 1 94 ? -2.452 5.226 1.969 1.00 92.75 94 LEU A C 1
ATOM 722 O O . LEU A 1 94 ? -3.158 5.591 2.905 1.00 92.75 94 LEU A O 1
ATOM 726 N N . THR A 1 95 ? -2.974 4.765 0.841 1.00 94.94 95 THR A N 1
ATOM 727 C CA . THR A 1 95 ? -4.412 4.602 0.622 1.00 94.94 95 THR A CA 1
ATOM 728 C C . THR A 1 95 ? -4.714 3.130 0.374 1.00 94.94 95 THR A C 1
ATOM 730 O O . THR A 1 95 ? -4.204 2.550 -0.579 1.00 94.94 95 THR A O 1
ATOM 733 N N . ILE A 1 96 ? -5.548 2.521 1.215 1.00 94.56 96 ILE A N 1
ATOM 734 C CA . ILE A 1 96 ? -6.036 1.145 1.055 1.00 94.56 96 ILE A CA 1
ATOM 735 C C . ILE A 1 96 ? -7.555 1.179 1.174 1.00 94.56 96 ILE A C 1
ATOM 737 O O . ILE A 1 96 ? -8.098 1.038 2.266 1.00 94.56 96 ILE A O 1
ATOM 741 N N . THR A 1 97 ? -8.257 1.394 0.064 1.00 95.56 97 THR A N 1
ATOM 742 C CA . THR A 1 97 ? -9.706 1.653 0.073 1.00 95.56 97 THR A CA 1
ATOM 743 C C . THR A 1 97 ? -10.486 0.580 -0.659 1.00 95.56 97 THR A C 1
ATOM 745 O O . THR A 1 97 ? -9.962 -0.084 -1.555 1.00 95.56 97 THR A O 1
ATOM 748 N N . ASN A 1 98 ? -11.746 0.379 -0.268 1.00 95.56 98 ASN A N 1
ATOM 749 C CA . ASN A 1 98 ? -12.599 -0.674 -0.834 1.00 95.56 98 ASN A CA 1
ATOM 750 C C . ASN A 1 98 ? -11.943 -2.071 -0.748 1.00 95.56 98 ASN A C 1
ATOM 752 O O . ASN A 1 98 ? -11.951 -2.847 -1.702 1.00 95.56 98 ASN A O 1
ATOM 756 N N . ASN A 1 99 ? -11.304 -2.368 0.382 1.00 95.31 99 ASN A N 1
ATOM 757 C CA . ASN A 1 99 ? -10.684 -3.662 0.662 1.00 95.31 99 ASN A CA 1
ATOM 758 C C . ASN A 1 99 ? -11.465 -4.379 1.784 1.00 95.31 99 ASN A C 1
ATOM 760 O O . ASN A 1 99 ? -12.613 -4.039 2.071 1.00 95.31 99 ASN A O 1
ATOM 764 N N . LYS A 1 100 ? -10.894 -5.433 2.369 1.00 95.00 100 LYS A N 1
ATOM 765 C CA . LYS A 1 100 ? -11.559 -6.330 3.325 1.00 95.00 100 LYS A CA 1
ATOM 766 C C . LYS A 1 100 ? -10.864 -6.324 4.695 1.00 95.00 100 LYS A C 1
ATOM 768 O O . LYS A 1 100 ? -10.907 -7.330 5.396 1.00 95.00 100 LYS A O 1
ATOM 773 N N . LEU A 1 101 ? -10.209 -5.220 5.070 1.00 92.19 101 LEU A N 1
ATOM 774 C CA . LEU A 1 101 ? -9.546 -5.108 6.374 1.00 92.19 101 LEU A CA 1
ATOM 775 C C . LEU A 1 101 ? -10.573 -5.106 7.500 1.00 92.19 101 LEU A C 1
ATOM 777 O O . LEU A 1 101 ? -11.522 -4.323 7.447 1.00 92.19 101 LEU A O 1
ATOM 781 N N . THR A 1 102 ? -10.366 -5.949 8.507 1.00 90.94 102 THR A N 1
ATOM 782 C CA . THR A 1 102 ? -11.187 -5.991 9.728 1.00 90.94 102 THR A CA 1
ATOM 783 C C . THR A 1 102 ? -10.456 -5.398 10.925 1.00 90.94 102 THR A C 1
ATOM 785 O O . THR A 1 102 ? -11.092 -4.865 11.840 1.00 90.94 102 THR A O 1
ATOM 788 N N . GLU A 1 103 ? -9.128 -5.378 10.866 1.00 87.25 103 GLU A N 1
ATOM 789 C CA . GLU A 1 103 ? -8.251 -4.749 11.836 1.00 87.25 103 GLU A CA 1
ATOM 790 C C . GLU A 1 103 ? -7.257 -3.800 11.157 1.00 87.25 103 GLU A C 1
ATOM 792 O O . GLU A 1 103 ? -7.080 -3.763 9.939 1.00 87.25 103 GLU A O 1
ATOM 797 N N . VAL A 1 104 ? -6.603 -2.980 11.977 1.00 79.06 104 VAL A N 1
ATOM 798 C CA . VAL A 1 104 ? -5.521 -2.104 11.535 1.00 79.06 104 VAL A CA 1
ATOM 799 C C . VAL A 1 104 ? -4.222 -2.655 12.110 1.00 79.06 104 VAL A C 1
ATOM 801 O O . VAL A 1 104 ? -4.068 -2.644 13.337 1.00 79.06 104 VAL A O 1
ATOM 804 N N . PRO A 1 105 ? -3.287 -3.118 11.263 1.00 75.19 105 PRO A N 1
ATOM 805 C CA . PRO A 1 105 ? -1.982 -3.566 11.721 1.00 75.19 105 PRO A CA 1
ATOM 806 C C . PRO A 1 105 ? -1.272 -2.535 12.610 1.00 75.19 105 PRO A C 1
ATOM 808 O O . PRO A 1 105 ? -1.349 -1.329 12.369 1.00 75.19 105 PRO A O 1
ATOM 811 N N . ASP A 1 106 ? -0.524 -3.003 13.612 1.00 75.38 106 ASP A N 1
ATOM 812 C CA . ASP A 1 106 ? 0.082 -2.131 14.632 1.00 75.38 106 ASP A CA 1
ATOM 813 C C . ASP A 1 106 ? 1.027 -1.059 14.070 1.00 75.38 106 ASP A C 1
ATOM 815 O O . ASP A 1 106 ? 1.115 0.041 14.613 1.00 75.38 106 ASP A O 1
ATOM 819 N N . TRP A 1 107 ? 1.692 -1.338 12.949 1.00 76.00 107 TRP A N 1
ATOM 820 C CA . TRP A 1 107 ? 2.605 -0.391 12.309 1.00 76.00 107 TRP A CA 1
ATOM 821 C C . TRP A 1 107 ? 1.898 0.865 11.783 1.00 76.00 107 TRP A C 1
ATOM 823 O O . TRP A 1 107 ? 2.499 1.938 11.801 1.00 76.00 107 TRP A O 1
ATOM 833 N N . ILE A 1 108 ? 0.622 0.768 11.382 1.00 75.94 108 ILE A N 1
ATOM 834 C CA . ILE A 1 108 ? -0.178 1.939 10.983 1.00 75.94 108 ILE A CA 1
ATOM 835 C C . ILE A 1 108 ? -0.346 2.876 12.180 1.00 75.94 108 ILE A C 1
ATOM 837 O O . ILE A 1 108 ? -0.329 4.092 12.018 1.00 75.94 108 ILE A O 1
ATOM 841 N N . LYS A 1 109 ? -0.461 2.324 13.393 1.00 71.19 109 LYS A N 1
ATOM 842 C CA . LYS A 1 109 ? -0.681 3.108 14.615 1.00 71.19 109 LYS A CA 1
ATOM 843 C C . LYS A 1 109 ? 0.508 3.991 14.958 1.00 71.19 109 LYS A C 1
ATOM 845 O O . LYS A 1 109 ? 0.346 5.113 15.421 1.00 71.19 109 LYS A O 1
ATOM 850 N N . THR A 1 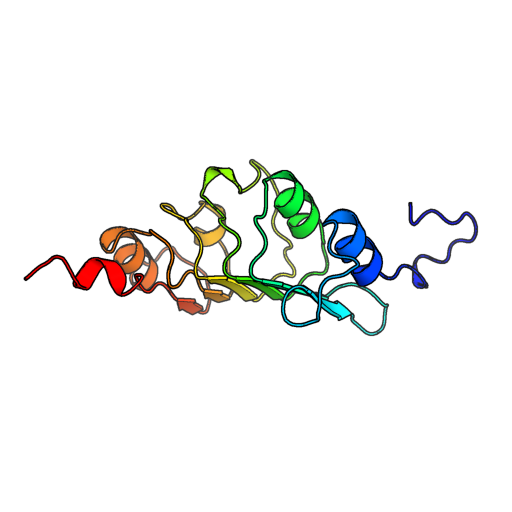110 ? 1.710 3.495 14.694 1.00 69.44 110 THR A N 1
ATOM 851 C CA . THR A 1 110 ? 2.960 4.218 14.954 1.00 69.44 110 THR A CA 1
ATOM 852 C C . THR A 1 110 ? 3.441 5.060 13.778 1.00 69.44 110 THR A C 1
ATOM 854 O O . THR A 1 110 ? 4.466 5.725 13.899 1.00 69.44 110 THR A O 1
ATOM 857 N N . SER A 1 111 ? 2.753 4.991 12.642 1.00 71.44 111 SER A N 1
ATOM 858 C CA . SER A 1 111 ? 3.165 5.665 11.423 1.00 71.44 111 SER A CA 1
ATOM 859 C C . SER A 1 111 ? 2.896 7.170 11.481 1.00 71.44 111 SER A C 1
ATOM 861 O O . SER A 1 111 ? 1.871 7.591 12.006 1.00 71.44 111 SER A O 1
ATOM 863 N N . GLU A 1 112 ? 3.798 7.968 10.909 1.00 76.38 112 GLU A N 1
ATOM 864 C CA . GLU A 1 112 ? 3.609 9.411 10.675 1.00 76.38 112 GLU A CA 1
ATOM 865 C C . GLU A 1 112 ? 2.961 9.692 9.302 1.00 76.38 112 GLU A C 1
ATOM 867 O O . GLU A 1 112 ? 2.725 10.841 8.936 1.00 76.38 112 GLU A O 1
ATOM 872 N N . GLN A 1 113 ? 2.637 8.643 8.536 1.00 81.50 113 GLN A N 1
ATOM 873 C CA . GLN A 1 113 ? 2.026 8.751 7.212 1.00 81.50 113 GLN A CA 1
ATOM 874 C C . GLN A 1 113 ? 0.599 9.294 7.258 1.00 81.50 113 GLN A C 1
ATOM 876 O O . GLN A 1 113 ? -0.158 9.067 8.205 1.00 81.50 113 GLN A O 1
ATOM 881 N N . LYS A 1 114 ? 0.196 9.910 6.145 1.00 88.31 114 LYS A N 1
ATOM 882 C CA . LYS A 1 114 ? -1.212 10.092 5.805 1.00 88.31 114 LYS A CA 1
ATOM 883 C C . LYS A 1 114 ? -1.796 8.751 5.393 1.00 88.31 114 LYS A C 1
ATOM 885 O O . LYS A 1 114 ? -1.295 8.123 4.457 1.00 88.31 114 LYS A O 1
ATOM 890 N N . VAL A 1 115 ? -2.840 8.304 6.080 1.00 88.81 115 VAL A N 1
ATOM 891 C CA . VAL A 1 115 ? -3.424 6.978 5.866 1.00 88.81 115 VAL A CA 1
ATOM 892 C C . VAL A 1 115 ? -4.921 7.085 5.608 1.00 88.81 115 VAL A C 1
ATOM 894 O O . VAL A 1 115 ? -5.666 7.657 6.397 1.00 88.81 115 VAL A O 1
ATOM 897 N N . ASN A 1 116 ? -5.384 6.474 4.522 1.00 91.56 116 ASN A N 1
ATOM 898 C CA . ASN A 1 116 ? -6.803 6.358 4.202 1.00 91.56 116 ASN A CA 1
ATOM 899 C C . ASN A 1 116 ? -7.203 4.885 4.072 1.00 91.56 116 ASN A C 1
ATOM 901 O O . ASN A 1 116 ? -6.779 4.205 3.137 1.00 91.56 116 ASN A O 1
ATOM 905 N N . LEU A 1 117 ? -8.048 4.416 4.993 1.00 91.19 117 LEU A N 1
ATOM 906 C CA . LEU A 1 117 ? -8.603 3.058 5.026 1.00 91.19 117 LEU A CA 1
ATOM 907 C C . LEU A 1 117 ? -10.123 3.040 4.801 1.00 91.19 117 LEU A C 1
ATOM 909 O O . LEU A 1 117 ? -10.804 2.101 5.220 1.00 91.19 117 LEU A O 1
ATOM 913 N N . SER A 1 118 ? -10.683 4.079 4.179 1.00 90.81 118 SER A N 1
ATOM 914 C CA . SER A 1 118 ? -12.120 4.151 3.892 1.00 90.81 118 SER A CA 1
ATOM 915 C C . SER A 1 118 ? -12.642 2.927 3.133 1.00 90.81 118 SER A C 1
ATOM 917 O O . SER A 1 118 ? -11.957 2.330 2.298 1.00 90.81 118 SER A O 1
ATOM 919 N N . ASN A 1 119 ? -13.891 2.566 3.419 1.00 91.38 119 ASN A N 1
ATOM 920 C CA . ASN A 1 119 ? -14.616 1.478 2.766 1.00 91.38 119 ASN A CA 1
ATOM 921 C C . ASN A 1 119 ? -13.941 0.104 2.922 1.00 91.38 119 ASN A C 1
ATOM 923 O O . ASN A 1 119 ? -13.984 -0.728 2.019 1.00 91.38 119 ASN A O 1
ATOM 927 N N . ASN A 1 120 ? -13.316 -0.139 4.071 1.00 92.12 120 ASN A N 1
ATOM 928 C CA . ASN A 1 120 ? -12.965 -1.485 4.527 1.00 92.12 120 ASN A CA 1
ATOM 929 C C . ASN A 1 120 ? -14.077 -2.060 5.425 1.00 92.12 120 ASN A C 1
ATOM 931 O O . ASN A 1 120 ? -15.173 -1.504 5.501 1.00 92.12 120 ASN A O 1
ATOM 935 N N . LEU A 1 121 ? -13.791 -3.168 6.111 1.00 91.81 121 LEU A N 1
ATOM 936 C CA . LEU A 1 121 ? -14.669 -3.834 7.081 1.00 91.81 121 LEU A CA 1
ATOM 937 C C . LEU A 1 121 ? -14.249 -3.531 8.533 1.00 91.81 121 LEU A C 1
ATOM 939 O O . LEU A 1 121 ? -14.506 -4.312 9.449 1.00 91.81 121 LEU A O 1
ATOM 943 N N . LEU A 1 122 ? -13.570 -2.399 8.745 1.00 88.44 122 LEU A N 1
ATOM 944 C CA . LEU A 1 122 ? -13.144 -1.944 10.065 1.00 88.44 122 LEU A CA 1
ATOM 945 C C . LEU A 1 122 ? -14.381 -1.616 10.901 1.00 88.44 122 LEU A C 1
ATOM 947 O O . LEU A 1 122 ? -15.293 -0.948 10.427 1.00 88.44 122 LEU A O 1
ATOM 951 N N . SER A 1 123 ? -14.424 -2.049 12.160 1.00 85.56 123 SER A N 1
ATOM 952 C CA . SER A 1 123 ? -15.575 -1.732 13.013 1.00 85.56 123 SER A CA 1
ATOM 953 C C . SER A 1 123 ? -15.683 -0.226 13.294 1.00 85.56 123 SER A C 1
ATOM 955 O O . SER A 1 123 ? -14.677 0.476 13.413 1.00 85.56 123 SER A O 1
ATOM 957 N N . THR A 1 124 ? 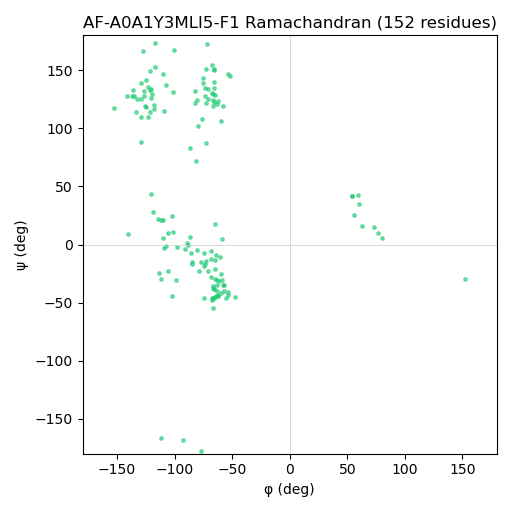-16.906 0.274 13.503 1.00 78.88 124 THR A N 1
ATOM 958 C CA . THR A 1 124 ? -17.150 1.670 13.915 1.00 78.88 124 THR A CA 1
ATOM 959 C C . THR A 1 124 ? -16.361 2.040 15.171 1.00 78.88 124 THR A C 1
ATOM 961 O O . THR A 1 124 ? -15.804 3.130 15.261 1.00 78.88 124 THR A O 1
ATOM 964 N N . GLY A 1 125 ? -16.287 1.120 16.141 1.00 78.50 125 GLY A N 1
ATOM 965 C CA . GLY A 1 125 ? -15.530 1.321 17.376 1.00 78.50 125 GLY A CA 1
ATOM 966 C C . GLY A 1 125 ? -14.035 1.486 17.115 1.00 78.50 125 GLY A C 1
ATOM 967 O O . GLY A 1 125 ? -13.411 2.360 17.715 1.00 78.50 125 GLY A O 1
ATOM 968 N N . LEU A 1 126 ? -13.482 0.708 16.179 1.00 79.94 126 LEU A N 1
ATOM 969 C CA . LEU A 1 126 ? -12.097 0.845 15.745 1.00 79.94 126 LEU A CA 1
ATOM 970 C C . LEU A 1 126 ? -11.892 2.181 15.024 1.00 79.94 126 LEU A C 1
ATOM 972 O O . LEU A 1 126 ? -11.090 2.970 15.504 1.00 79.94 126 LEU A O 1
ATOM 976 N N . CYS A 1 127 ? -12.664 2.506 13.980 1.00 79.94 127 CYS A N 1
ATOM 977 C CA . CYS A 1 127 ? -12.534 3.798 13.286 1.00 79.94 127 CYS A CA 1
ATOM 978 C C . CYS A 1 127 ? -12.635 4.998 14.244 1.00 79.94 127 CYS A C 1
ATOM 980 O O . CYS A 1 127 ? -11.825 5.914 14.154 1.00 79.94 127 CYS A O 1
ATOM 982 N N . ASN A 1 128 ? -13.576 4.985 15.195 1.00 75.69 128 ASN A N 1
ATOM 983 C CA . ASN A 1 128 ? -13.721 6.054 16.188 1.00 75.69 128 ASN A CA 1
ATOM 984 C C . ASN A 1 128 ? -12.522 6.138 17.136 1.00 75.69 128 ASN A C 1
ATOM 986 O O . ASN A 1 128 ? -12.109 7.233 17.510 1.00 75.69 128 ASN A O 1
ATOM 990 N N . SER A 1 129 ? -11.968 4.987 17.521 1.00 75.19 129 SER A N 1
ATOM 991 C CA . SER A 1 129 ? -10.777 4.935 18.370 1.00 75.19 129 SER A CA 1
ATOM 992 C C . SER A 1 129 ? -9.559 5.491 17.637 1.00 75.19 129 SER A C 1
ATOM 994 O O . SER A 1 129 ? -8.770 6.203 18.242 1.00 75.19 129 SER A O 1
ATOM 996 N N . ILE A 1 130 ? -9.431 5.236 16.333 1.00 73.25 130 ILE A N 1
ATOM 997 C CA . ILE A 1 130 ? -8.315 5.751 15.532 1.00 73.25 130 ILE A CA 1
ATOM 998 C C . ILE A 1 130 ? -8.470 7.244 15.232 1.00 73.25 130 ILE A C 1
ATOM 1000 O O . ILE A 1 130 ? -7.534 8.010 15.433 1.00 73.25 130 ILE A O 1
ATOM 1004 N N . ASN A 1 131 ? -9.663 7.672 14.811 1.00 68.56 131 ASN A N 1
ATOM 1005 C CA . ASN A 1 131 ? -9.951 9.068 14.474 1.00 68.56 131 ASN A CA 1
ATOM 1006 C C . ASN A 1 131 ? -9.939 10.005 15.709 1.00 68.56 131 ASN A C 1
ATOM 1008 O O . ASN A 1 131 ? -10.106 11.211 15.545 1.00 68.56 131 ASN A O 1
ATOM 1012 N N . GLY A 1 1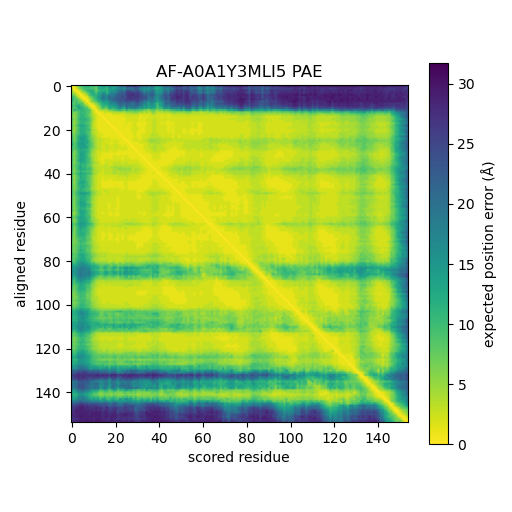32 ? -9.793 9.476 16.936 1.00 56.78 132 GLY A N 1
ATOM 1013 C CA . GLY A 1 132 ? -9.975 10.227 18.184 1.00 56.78 132 GLY A CA 1
ATOM 1014 C C . GLY A 1 132 ? -8.994 9.941 19.332 1.00 56.78 132 GLY A C 1
ATOM 1015 O O . GLY A 1 132 ? -9.254 10.421 20.435 1.00 56.78 132 GLY A O 1
ATOM 1016 N N . GLN A 1 133 ? -7.904 9.184 19.137 1.00 58.28 133 GLN A N 1
ATOM 1017 C CA . GLN A 1 133 ? -6.919 8.901 20.202 1.00 58.28 133 GLN A CA 1
ATOM 1018 C C . GLN A 1 133 ? -5.575 9.626 20.047 1.00 58.28 133 GLN A C 1
ATOM 1020 O O . GLN A 1 133 ? -4.937 9.564 18.998 1.00 58.28 133 GLN A O 1
ATOM 1025 N N . ASP A 1 134 ? -5.081 10.144 21.180 1.00 51.44 134 ASP A N 1
ATOM 1026 C CA . ASP A 1 134 ? -3.652 10.321 21.464 1.00 51.44 134 ASP A CA 1
ATOM 1027 C C . ASP A 1 134 ? -2.958 8.947 21.401 1.00 51.44 134 ASP A C 1
ATOM 1029 O O . ASP A 1 134 ? -3.136 8.100 22.278 1.00 51.44 134 ASP A O 1
ATOM 1033 N N . GLY A 1 135 ? -2.191 8.696 20.340 1.00 53.53 135 GLY A N 1
ATOM 1034 C CA . GLY A 1 135 ? -1.475 7.430 20.135 1.00 53.53 135 GLY A CA 1
ATOM 1035 C C . GLY A 1 135 ? -1.239 7.096 18.666 1.00 53.53 135 GLY A C 1
ATOM 1036 O O . GLY A 1 135 ? -0.210 6.504 18.344 1.00 53.53 135 GLY A O 1
ATOM 1037 N N . TYR A 1 136 ? -2.137 7.544 17.784 1.00 61.34 136 TYR A N 1
ATOM 1038 C CA . TYR A 1 136 ? -1.879 7.594 16.348 1.00 61.34 136 TYR A CA 1
ATOM 1039 C C . TYR A 1 136 ? -1.057 8.840 16.029 1.00 61.34 136 TYR A C 1
ATOM 1041 O O . TYR A 1 136 ? -1.433 9.950 16.399 1.00 61.34 136 TYR A O 1
ATOM 1049 N N . LYS A 1 137 ? 0.096 8.644 15.384 1.00 61.47 137 LYS A N 1
ATOM 1050 C CA . LYS A 1 137 ? 1.042 9.727 15.062 1.00 61.47 137 LYS A CA 1
ATOM 1051 C C . LYS A 1 137 ? 0.918 10.269 13.635 1.00 61.47 137 LYS A C 1
ATOM 1053 O O . LYS A 1 137 ? 1.648 11.191 13.288 1.00 61.47 137 LYS A O 1
ATOM 1058 N N . GLY A 1 138 ? 0.024 9.706 12.824 1.00 62.78 138 GLY A N 1
ATOM 1059 C CA . GLY A 1 138 ? -0.166 10.115 11.435 1.00 62.78 138 GLY A CA 1
ATOM 1060 C C . GLY A 1 138 ? -0.714 11.535 11.333 1.00 62.78 138 GLY A C 1
ATOM 1061 O O . GLY A 1 138 ? -1.593 11.912 12.106 1.00 62.78 138 GLY A O 1
ATOM 1062 N N . GLU A 1 139 ? -0.221 12.314 10.366 1.00 65.88 139 GLU A N 1
ATOM 1063 C CA . GLU A 1 139 ? -0.694 13.689 10.132 1.00 65.88 139 GLU A CA 1
ATOM 1064 C C . GLU A 1 139 ? -2.185 13.748 9.757 1.00 65.88 139 GLU A C 1
ATOM 1066 O O . GLU A 1 139 ? -2.871 14.724 10.058 1.00 65.88 139 GLU A O 1
ATOM 1071 N N . GLU A 1 140 ? -2.684 12.711 9.078 1.00 77.44 140 GLU A N 1
ATOM 1072 C CA . GLU A 1 140 ? -4.052 12.628 8.570 1.00 77.44 140 GLU A CA 1
ATOM 1073 C C . GLU A 1 140 ? -4.479 11.156 8.484 1.00 77.44 140 GLU A C 1
ATOM 1075 O O . GLU A 1 140 ? -3.876 10.375 7.747 1.00 77.44 140 GLU A O 1
ATOM 1080 N N . PHE A 1 141 ? -5.512 10.763 9.234 1.00 81.62 141 PHE A N 1
ATOM 1081 C CA . PHE A 1 141 ? -6.084 9.417 9.174 1.00 81.62 141 PHE A CA 1
ATOM 1082 C C . PHE A 1 141 ? -7.558 9.480 8.777 1.00 81.62 141 PHE A C 1
ATOM 1084 O O . PHE A 1 141 ? -8.351 10.174 9.413 1.00 81.62 141 PHE A O 1
ATOM 1091 N N . ILE A 1 142 ? -7.932 8.744 7.731 1.00 85.25 142 ILE A N 1
ATOM 1092 C CA . ILE A 1 142 ? -9.306 8.679 7.229 1.00 85.25 142 ILE A CA 1
ATOM 1093 C C . ILE A 1 142 ? -9.813 7.243 7.343 1.00 85.25 142 ILE A C 1
ATOM 1095 O O . ILE A 1 142 ? -9.332 6.332 6.670 1.00 85.25 142 ILE A O 1
ATOM 1099 N N . CYS A 1 143 ? -10.843 7.067 8.168 1.00 84.44 143 CYS A N 1
ATOM 1100 C CA . CYS A 1 143 ? -11.580 5.820 8.342 1.00 84.44 143 CYS A CA 1
ATOM 1101 C C . CYS A 1 143 ? -13.065 6.115 8.202 1.00 84.44 143 CYS A C 1
ATOM 1103 O O . CYS A 1 143 ? -13.654 6.764 9.068 1.00 84.44 143 CYS A O 1
ATOM 1105 N N . SER A 1 144 ? -13.662 5.652 7.110 1.00 79.94 144 SER A N 1
ATOM 1106 C CA . SER A 1 144 ? -15.109 5.655 6.919 1.00 79.94 144 SER A CA 1
ATOM 1107 C C . SER A 1 144 ? -15.572 4.241 6.616 1.00 79.94 144 SER A C 1
ATOM 1109 O O . SER A 1 144 ? -14.896 3.487 5.913 1.00 79.94 144 SER A O 1
ATOM 1111 N N . LEU A 1 145 ? -16.724 3.883 7.167 1.00 74.12 145 LEU A N 1
ATOM 1112 C CA . LEU A 1 145 ? -17.339 2.585 6.935 1.00 74.12 145 LEU A CA 1
ATOM 1113 C C . LEU A 1 145 ? -17.901 2.534 5.520 1.00 74.12 145 LEU A C 1
ATOM 1115 O O . LEU A 1 145 ? -18.298 3.558 4.960 1.00 74.12 145 LEU A O 1
ATOM 1119 N N . ASN A 1 146 ? -17.952 1.335 4.952 1.00 65.88 146 ASN A N 1
ATOM 1120 C CA . ASN A 1 146 ? -18.682 1.130 3.714 1.00 65.88 146 ASN A CA 1
ATOM 1121 C C . ASN A 1 146 ? -20.176 1.356 4.005 1.00 65.88 146 ASN A C 1
ATOM 1123 O O . ASN A 1 146 ? -20.752 0.661 4.840 1.00 65.88 146 ASN A O 1
ATOM 1127 N N . ASN A 1 147 ? -20.821 2.289 3.295 1.00 52.88 147 ASN A N 1
ATOM 1128 C CA . ASN A 1 147 ? -22.242 2.655 3.464 1.00 52.88 147 ASN A CA 1
ATOM 1129 C C . ASN A 1 147 ? -23.242 1.488 3.248 1.00 52.88 147 ASN A C 1
ATOM 1131 O O . ASN A 1 147 ? -24.452 1.699 3.260 1.00 52.88 147 ASN A O 1
ATOM 1135 N N . SER A 1 148 ? -22.770 0.256 3.028 1.00 52.75 148 SER A N 1
ATOM 1136 C CA . SER A 1 148 ? -23.605 -0.943 2.940 1.00 52.75 148 SER A CA 1
ATOM 1137 C C . SER A 1 148 ? -24.051 -1.477 4.307 1.00 52.75 148 SER A C 1
ATOM 1139 O O . SER A 1 148 ? -25.072 -2.164 4.358 1.00 52.75 148 SER A O 1
ATOM 1141 N N . ASP A 1 149 ? -23.341 -1.176 5.399 1.00 49.09 149 ASP A N 1
ATOM 1142 C CA . ASP A 1 149 ? -23.738 -1.637 6.743 1.00 49.09 149 ASP A CA 1
ATOM 1143 C C . ASP A 1 149 ? -24.898 -0.815 7.341 1.00 49.09 149 ASP A C 1
ATOM 1145 O O . ASP A 1 149 ? -25.576 -1.279 8.260 1.00 49.09 149 ASP A O 1
ATOM 1149 N N . ASP A 1 150 ? -25.197 0.359 6.772 1.00 46.22 150 ASP A N 1
ATOM 1150 C CA . ASP A 1 150 ? -26.316 1.218 7.187 1.00 46.22 150 ASP A CA 1
ATOM 1151 C C . ASP A 1 150 ? -27.656 0.861 6.515 1.00 46.22 150 ASP A C 1
ATOM 1153 O O . ASP A 1 150 ? -28.702 1.376 6.908 1.00 46.22 150 ASP A O 1
ATOM 1157 N N . ILE A 1 151 ? -27.674 -0.055 5.538 1.00 42.09 151 ILE A N 1
ATOM 1158 C CA . ILE A 1 151 ? -28.910 -0.423 4.819 1.00 42.09 151 ILE A CA 1
ATOM 1159 C C . ILE A 1 151 ? -29.722 -1.500 5.570 1.00 42.09 151 ILE A C 1
ATOM 1161 O O . ILE A 1 151 ? -30.912 -1.659 5.314 1.00 42.09 151 ILE A O 1
ATOM 1165 N N . ASN A 1 152 ? -29.135 -2.187 6.559 1.00 39.69 152 ASN A N 1
ATOM 1166 C CA . ASN A 1 152 ? -29.800 -3.272 7.301 1.00 39.69 152 ASN A CA 1
ATOM 1167 C C . ASN A 1 152 ? -30.148 -2.930 8.767 1.00 39.69 152 ASN A C 1
ATOM 1169 O O . ASN A 1 152 ? -30.349 -3.836 9.577 1.00 39.69 152 ASN A O 1
ATOM 1173 N N . LYS A 1 153 ? -30.233 -1.642 9.128 1.00 38.78 153 LYS A N 1
ATOM 1174 C CA . LYS A 1 153 ? -30.669 -1.180 10.466 1.00 38.78 153 LYS A CA 1
ATOM 1175 C C . LYS A 1 153 ? -31.911 -0.274 10.432 1.00 38.78 153 LYS A C 1
ATOM 1177 O O . LYS A 1 153 ? -31.969 0.720 11.156 1.00 38.78 153 LYS A O 1
ATOM 1182 N N . LEU A 1 154 ? -32.912 -0.636 9.628 1.00 35.38 154 LEU A N 1
ATOM 1183 C CA . LEU A 1 154 ? -34.271 -0.078 9.698 1.00 35.38 154 LEU A CA 1
ATOM 1184 C C . LEU A 1 154 ? -35.298 -1.186 9.925 1.00 35.38 154 LEU A C 1
ATOM 1186 O O . LEU A 1 154 ? -35.215 -2.212 9.215 1.00 35.38 154 LEU A O 1
#

Foldseek 3Di:
DCPDVPPPPQPDQVLCVLCVVLVNNVPDCQAWDWDADPSNQTAEIAGEQAAQALVNQLVVQVRQRHQYYHYYNHQDEPNRHDDPRDGRPNHAEEEHALYAYQDDDPVQQVDQHAYEHEAYNHDPVRQCCSVDDPRRNHPHYHYHYNCPVVVPPD

Sequence (154 aa):
NCDGNDGSKSDCDFCAITKDYLKLNDAGEDIFKCEKDSTNTMTELTINGVPLIKRNLEYIFAQSALTKLILINNEITDETFPSGVTFPTTLSELTITNNKLTEVPDWIKTSEQKVNLSNNLLSTGLCNSINGQDGYKGEEFICSLNNSDDINKL

pLDDT: mean 81.93, std 16.52, range [35.38, 98.56]

Nearest PDB structures (foldseek):
  4xa9-assembly5_E  TM=7.297E-01  e=8.600E-02  Legionella pneumophila subsp. pneumophila str. Philadelphia 1
  4lxr-assembly1_A  TM=7.959E-01  e=2.319E-01  Drosophila melanogaster
  3e2j-assembly4_D  TM=5.731E-01  e=7.219E-02  Bos taurus
  6qxp-assembly7_G  TM=5.246E-01  e=3.922E-01  Arabidopsis
  8vh5-assembly1_C  TM=6.589E-01  e=1.189E+00  Homo sapiens